Protein AF-A0A1V5Z3J4-F1 (afdb_monomer)

Structure (mmCIF, N/CA/C/O backbone):
data_AF-A0A1V5Z3J4-F1
#
_entry.id   AF-A0A1V5Z3J4-F1
#
loop_
_atom_site.group_PDB
_atom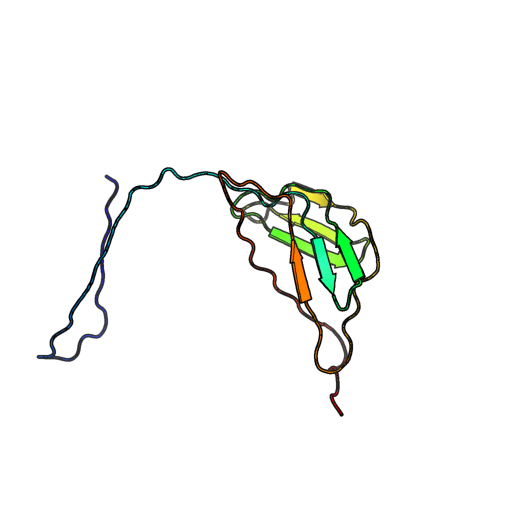_site.id
_atom_site.type_symbol
_atom_site.label_atom_id
_atom_site.label_alt_id
_atom_site.label_comp_id
_atom_site.label_asym_id
_atom_site.label_entity_id
_atom_site.label_seq_id
_atom_site.pdbx_PDB_ins_code
_atom_site.Cartn_x
_atom_site.Cartn_y
_atom_site.Cartn_z
_atom_site.occupancy
_atom_site.B_iso_or_equiv
_atom_site.auth_seq_id
_atom_site.auth_comp_id
_atom_site.auth_asym_id
_atom_site.auth_atom_id
_atom_site.pdbx_PDB_model_num
ATOM 1 N N . MET A 1 1 ? 23.295 3.106 -21.192 1.00 48.69 1 MET A N 1
ATOM 2 C CA . MET A 1 1 ? 23.182 1.762 -21.791 1.00 48.69 1 MET A CA 1
ATOM 3 C C . MET A 1 1 ? 22.298 0.965 -20.857 1.00 48.69 1 MET A C 1
ATOM 5 O O . MET A 1 1 ? 22.725 0.693 -19.745 1.00 48.69 1 MET A O 1
ATOM 9 N N . GLU A 1 2 ? 21.047 0.723 -21.234 1.00 69.00 2 GLU A N 1
ATOM 10 C CA . GLU A 1 2 ? 20.169 -0.150 -20.452 1.00 69.00 2 GLU A CA 1
A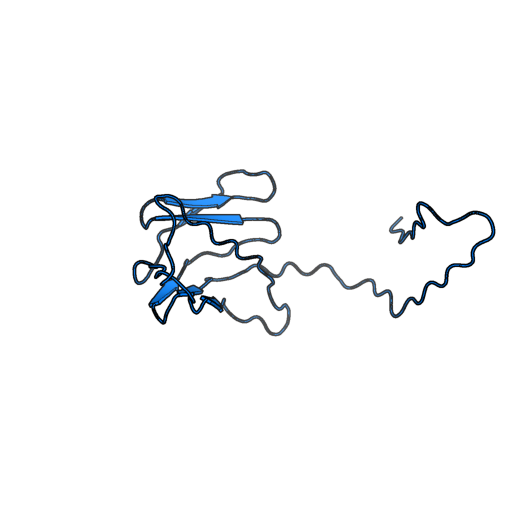TOM 11 C C . GLU A 1 2 ? 20.587 -1.593 -20.750 1.00 69.00 2 GLU A C 1
ATOM 13 O O . GLU A 1 2 ? 20.567 -2.016 -21.905 1.00 69.00 2 GLU A O 1
ATOM 18 N N . SER A 1 3 ? 21.070 -2.316 -19.741 1.00 80.25 3 SER A N 1
ATOM 19 C CA . SER A 1 3 ? 21.487 -3.711 -19.869 1.00 80.25 3 SER A CA 1
ATOM 20 C C . SER A 1 3 ? 20.655 -4.594 -18.945 1.00 80.25 3 SER A C 1
ATOM 22 O O . SER A 1 3 ? 20.342 -4.227 -17.815 1.00 80.25 3 SER A O 1
ATOM 24 N N . PHE A 1 4 ? 20.292 -5.773 -19.442 1.00 79.00 4 PHE A N 1
ATOM 25 C CA . PHE A 1 4 ? 19.699 -6.852 -18.662 1.00 79.00 4 PHE A CA 1
ATOM 26 C C . PHE A 1 4 ? 20.755 -7.945 -18.510 1.00 79.00 4 PHE A C 1
ATOM 28 O O . PHE A 1 4 ? 21.264 -8.456 -19.507 1.00 79.00 4 PHE A O 1
ATOM 35 N N . SER A 1 5 ? 21.095 -8.279 -17.269 1.00 88.50 5 SER A N 1
ATOM 36 C CA . SER A 1 5 ? 22.164 -9.220 -16.939 1.00 88.50 5 SER A CA 1
ATOM 37 C C . SER A 1 5 ? 21.623 -10.342 -16.059 1.00 88.50 5 SER A C 1
ATOM 39 O O . SER A 1 5 ? 20.792 -10.111 -15.182 1.00 88.50 5 SER A O 1
ATOM 41 N N . LEU A 1 6 ? 22.110 -11.559 -16.292 1.00 87.00 6 LEU A N 1
ATOM 42 C CA . LEU A 1 6 ? 21.793 -12.752 -15.511 1.00 87.00 6 LEU A CA 1
ATOM 43 C C . LEU A 1 6 ? 23.050 -13.233 -14.799 1.00 87.00 6 LEU A C 1
ATOM 45 O O . LEU A 1 6 ? 24.117 -13.310 -15.407 1.00 87.00 6 LEU A O 1
ATOM 49 N N . TRP A 1 7 ? 22.902 -13.613 -13.534 1.00 90.44 7 TRP A N 1
ATOM 50 C CA . TRP A 1 7 ? 23.984 -14.170 -12.732 1.00 90.44 7 TRP A CA 1
ATOM 51 C C . TRP A 1 7 ? 23.585 -15.532 -12.183 1.00 90.44 7 TRP A C 1
ATOM 53 O O . TRP A 1 7 ? 22.527 -15.687 -11.576 1.00 90.44 7 TRP A O 1
ATOM 63 N N . TYR A 1 8 ? 24.464 -16.508 -12.390 1.00 87.69 8 TYR A N 1
ATOM 64 C CA . TYR A 1 8 ? 24.370 -17.847 -11.827 1.00 87.69 8 TYR A CA 1
ATOM 65 C C . TYR A 1 8 ? 25.420 -17.977 -10.728 1.00 87.69 8 TYR A C 1
ATOM 67 O O . TYR A 1 8 ? 26.613 -18.063 -11.011 1.00 87.69 8 TYR A O 1
ATOM 75 N N . ASN A 1 9 ? 24.974 -17.973 -9.476 1.00 90.31 9 ASN A N 1
ATOM 76 C CA . ASN A 1 9 ? 25.852 -18.102 -8.316 1.00 90.31 9 ASN A CA 1
ATOM 77 C C . ASN A 1 9 ? 25.825 -19.542 -7.787 1.00 90.31 9 ASN A C 1
ATOM 79 O O . ASN A 1 9 ? 24.796 -20.209 -7.866 1.00 90.31 9 ASN A O 1
ATOM 83 N N . ASN A 1 10 ? 26.947 -20.000 -7.223 1.00 88.50 10 ASN A N 1
ATOM 84 C CA . ASN A 1 10 ? 27.088 -21.312 -6.572 1.00 88.50 10 ASN A CA 1
ATOM 85 C C . ASN A 1 10 ? 26.715 -22.525 -7.448 1.00 88.50 10 ASN A C 1
ATOM 87 O O . ASN A 1 10 ? 26.140 -23.495 -6.955 1.00 88.50 10 ASN A O 1
ATOM 91 N N . LEU A 1 11 ? 27.046 -22.500 -8.742 1.00 88.94 11 LEU A N 1
ATOM 92 C CA . LEU A 1 11 ? 26.872 -23.684 -9.584 1.00 88.94 11 LEU A CA 1
ATOM 93 C C . LEU A 1 11 ? 27.821 -24.815 -9.151 1.00 88.94 11 LEU A C 1
ATOM 95 O O . LEU A 1 11 ? 29.011 -24.557 -8.941 1.00 88.94 11 LEU A O 1
ATOM 99 N N . PRO A 1 12 ? 27.330 -26.064 -9.030 1.00 86.88 12 PRO A N 1
ATOM 100 C CA . PRO A 1 12 ? 28.176 -27.191 -8.666 1.00 86.88 12 PRO A CA 1
ATOM 101 C C . PRO A 1 12 ? 29.244 -27.443 -9.748 1.00 86.88 12 PRO A C 1
ATOM 103 O O . PRO A 1 12 ? 28.927 -27.367 -10.941 1.00 86.88 12 PRO A O 1
ATOM 106 N N . PRO A 1 13 ? 30.497 -27.775 -9.370 1.00 89.00 13 PRO A N 1
ATOM 107 C CA . PRO A 1 13 ? 31.550 -28.104 -10.328 1.00 89.00 13 PRO A CA 1
ATOM 108 C C . PRO A 1 13 ? 31.116 -29.226 -11.279 1.00 89.00 13 PRO A C 1
ATOM 110 O O . PRO A 1 13 ? 30.671 -30.282 -10.838 1.00 89.00 13 PRO A O 1
ATOM 113 N N . GLY A 1 14 ? 31.235 -28.991 -12.587 1.00 88.50 14 GLY A N 1
ATOM 114 C CA . GLY A 1 14 ? 30.848 -29.962 -13.618 1.00 88.50 14 GLY A CA 1
ATOM 115 C C . GLY A 1 14 ? 29.337 -30.148 -13.819 1.00 88.50 14 GLY A C 1
ATOM 116 O O . GLY A 1 14 ? 28.944 -30.995 -14.617 1.00 88.50 14 GLY A O 1
ATOM 117 N N . GLY A 1 15 ? 28.487 -29.382 -13.125 1.00 83.06 15 GLY A N 1
ATOM 118 C CA . GLY A 1 15 ? 27.036 -29.408 -13.314 1.00 83.06 15 GLY A CA 1
ATOM 119 C C . GLY A 1 15 ? 26.564 -28.588 -14.519 1.00 83.06 15 GLY A C 1
ATOM 120 O O . GLY A 1 15 ? 27.248 -27.676 -14.981 1.00 83.06 15 GLY A O 1
ATOM 121 N N . ALA A 1 16 ? 25.360 -28.890 -15.006 1.00 87.06 16 ALA A N 1
ATOM 122 C CA . ALA A 1 16 ? 24.675 -28.109 -16.035 1.00 87.06 16 ALA A CA 1
ATOM 123 C C . ALA A 1 16 ? 23.527 -27.295 -15.422 1.00 87.06 16 ALA A C 1
ATOM 125 O O . ALA A 1 16 ? 22.848 -27.757 -14.506 1.00 87.06 16 ALA A O 1
ATOM 126 N N . ALA A 1 17 ? 23.282 -26.100 -15.960 1.00 88.56 17 ALA A N 1
ATOM 127 C CA . ALA A 1 17 ? 22.148 -25.260 -15.593 1.00 88.56 17 ALA A CA 1
ATOM 128 C C . ALA A 1 17 ? 21.408 -24.802 -16.854 1.00 88.56 17 ALA A C 1
ATOM 130 O O . ALA A 1 17 ? 22.033 -24.461 -17.855 1.00 88.56 17 ALA A O 1
ATOM 131 N N . THR A 1 18 ? 20.074 -24.796 -16.807 1.00 91.06 18 THR A N 1
ATOM 132 C CA . THR A 1 18 ? 19.224 -24.344 -17.920 1.00 91.06 18 THR A CA 1
ATOM 133 C C . THR A 1 18 ? 18.472 -23.083 -17.505 1.00 91.06 18 THR A C 1
ATOM 135 O O . THR A 1 18 ? 17.822 -23.070 -16.461 1.00 91.06 18 THR A O 1
ATOM 138 N N . CYS A 1 19 ? 18.566 -22.023 -18.315 1.00 87.31 19 CYS A N 1
ATOM 139 C CA . CYS A 1 19 ? 17.776 -20.799 -18.169 1.00 87.31 19 CYS A CA 1
ATOM 140 C C . CYS A 1 19 ? 16.711 -20.754 -19.261 1.00 87.31 19 CYS A C 1
ATOM 142 O O . CYS A 1 19 ? 17.055 -20.688 -20.440 1.00 87.31 19 CYS A O 1
ATOM 144 N N . ALA A 1 20 ? 15.434 -20.754 -18.892 1.00 91.19 20 ALA A N 1
ATOM 145 C CA . ALA A 1 20 ? 14.362 -20.423 -19.822 1.00 91.19 20 ALA A CA 1
ATOM 146 C C . ALA A 1 20 ? 13.952 -18.962 -19.600 1.00 91.19 20 ALA A C 1
ATOM 148 O O . ALA A 1 20 ? 13.560 -18.586 -18.498 1.00 91.19 20 ALA A O 1
ATOM 149 N N . LEU A 1 21 ? 14.045 -18.144 -20.648 1.00 86.50 21 LEU A N 1
ATOM 150 C CA . LEU A 1 21 ? 13.674 -16.729 -20.624 1.00 86.50 21 LEU A CA 1
ATOM 151 C C . LEU A 1 21 ? 12.585 -16.479 -21.658 1.00 86.50 21 LEU A C 1
ATOM 153 O O . LEU A 1 21 ? 12.785 -16.722 -22.846 1.00 86.50 21 LEU A O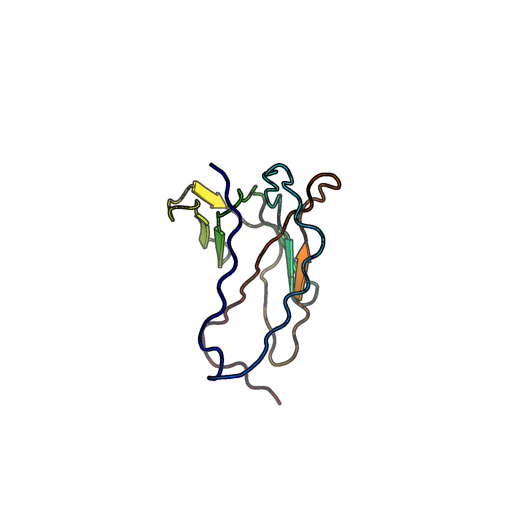 1
ATOM 157 N N . SER A 1 22 ? 11.436 -15.968 -21.221 1.00 82.06 22 SER A N 1
ATOM 158 C CA . SER A 1 22 ? 10.395 -15.497 -22.133 1.00 82.06 22 SER A CA 1
ATOM 159 C C . SER A 1 22 ? 9.457 -14.508 -21.442 1.00 82.06 22 SER A C 1
ATOM 161 O O . SER A 1 22 ? 9.138 -14.701 -20.269 1.00 82.06 22 SER A O 1
ATOM 163 N N . PRO A 1 23 ? 8.906 -13.543 -22.190 1.00 83.81 23 PRO A N 1
ATOM 164 C CA . PRO A 1 23 ? 9.605 -12.542 -22.995 1.00 83.81 23 PRO A CA 1
ATOM 165 C C . PRO A 1 23 ? 10.212 -11.431 -22.116 1.00 83.81 23 PRO A C 1
ATOM 167 O O . PRO A 1 23 ? 9.575 -10.956 -21.178 1.00 83.81 23 PRO A O 1
ATOM 170 N N . VAL A 1 24 ? 11.411 -10.954 -22.466 1.00 80.00 24 VAL A N 1
ATOM 171 C CA . VAL A 1 24 ? 11.984 -9.733 -21.872 1.00 80.00 24 VAL A CA 1
ATOM 172 C C . VAL A 1 24 ? 11.434 -8.538 -22.647 1.00 80.00 24 VAL A C 1
ATOM 174 O O . VAL A 1 24 ? 11.749 -8.357 -23.821 1.00 80.00 24 VAL A O 1
ATOM 177 N N . LYS A 1 25 ? 10.565 -7.751 -22.010 1.00 78.50 25 LYS A N 1
ATOM 178 C CA . LYS A 1 25 ? 9.948 -6.564 -22.612 1.00 78.50 25 LYS A CA 1
ATOM 179 C C . LYS A 1 25 ? 10.434 -5.318 -21.883 1.00 78.50 25 LYS A C 1
ATOM 181 O O . LYS A 1 25 ? 10.265 -5.220 -20.671 1.00 78.50 25 LYS A O 1
ATOM 186 N N . ALA A 1 26 ? 10.973 -4.361 -22.632 1.00 74.69 26 ALA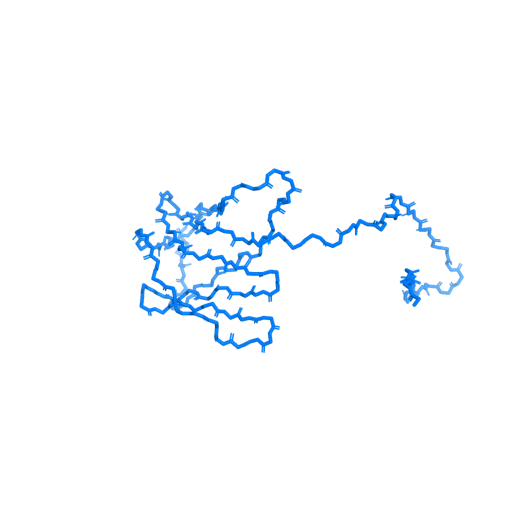 A N 1
ATOM 187 C CA . ALA A 1 26 ? 11.141 -2.996 -22.154 1.00 74.69 26 ALA A CA 1
ATOM 188 C C . ALA A 1 26 ? 9.759 -2.328 -22.157 1.00 74.69 26 ALA A C 1
ATOM 190 O O . ALA A 1 26 ? 9.332 -1.747 -23.154 1.00 74.69 26 ALA A O 1
ATOM 191 N N . LEU A 1 27 ? 9.007 -2.528 -21.077 1.00 77.81 27 LEU A N 1
ATOM 192 C CA . LEU A 1 27 ? 7.744 -1.831 -20.875 1.00 77.81 27 LEU A CA 1
ATOM 193 C C . LEU A 1 27 ? 8.051 -0.419 -20.368 1.00 77.81 27 LEU A C 1
ATOM 195 O O . LEU A 1 27 ? 8.962 -0.267 -19.549 1.00 77.81 27 LEU A O 1
ATOM 199 N N . PRO A 1 28 ? 7.320 0.608 -20.832 1.00 73.06 28 PRO A N 1
ATOM 200 C CA . PRO A 1 28 ? 7.459 1.940 -20.270 1.00 73.06 28 PRO A CA 1
ATOM 201 C C . PRO A 1 28 ? 7.208 1.873 -18.762 1.00 73.06 28 PRO A C 1
ATOM 203 O O . PRO A 1 28 ? 6.271 1.212 -18.307 1.00 73.06 28 PRO A O 1
ATOM 206 N N . LEU A 1 29 ? 8.059 2.547 -17.989 1.00 78.19 29 LEU A N 1
ATOM 207 C CA . LEU A 1 29 ? 7.803 2.731 -16.570 1.00 78.19 29 LEU A CA 1
ATOM 208 C C . LEU A 1 29 ? 6.588 3.651 -16.443 1.00 78.19 29 LEU A C 1
ATOM 210 O O . LEU A 1 29 ? 6.661 4.832 -16.777 1.00 78.19 29 LEU A O 1
ATOM 214 N N . VAL A 1 30 ? 5.471 3.091 -15.993 1.00 84.62 30 VAL A N 1
ATOM 215 C CA . VAL A 1 30 ? 4.258 3.846 -15.687 1.00 84.62 30 VAL A CA 1
ATOM 216 C C . VAL A 1 30 ? 4.170 3.959 -14.176 1.00 84.62 30 VAL A C 1
ATOM 218 O O . VAL A 1 30 ? 4.140 2.943 -13.479 1.00 84.62 30 VAL A O 1
ATOM 221 N N . GLU A 1 31 ? 4.150 5.186 -13.661 1.00 87.94 31 GLU A N 1
ATOM 222 C CA . GLU A 1 31 ? 3.822 5.401 -12.257 1.00 87.94 31 GLU A CA 1
ATOM 223 C C . GLU A 1 31 ? 2.336 5.092 -12.052 1.00 87.94 31 GLU A C 1
ATOM 225 O O . GLU A 1 31 ? 1.458 5.744 -12.617 1.00 87.94 31 GLU A O 1
ATOM 230 N N . ALA A 1 32 ? 2.070 4.055 -11.263 1.00 93.44 32 ALA A N 1
ATOM 231 C CA . ALA A 1 32 ? 0.736 3.614 -10.884 1.00 93.44 32 ALA A CA 1
ATOM 232 C C . ALA A 1 32 ? 0.568 3.840 -9.374 1.00 93.44 32 ALA A C 1
ATOM 234 O O . ALA A 1 32 ? 0.821 2.918 -8.587 1.00 93.44 32 ALA A O 1
ATOM 235 N N . PRO A 1 33 ? 0.233 5.069 -8.943 1.00 95.81 33 PRO A N 1
ATOM 236 C CA . PRO A 1 33 ? 0.067 5.364 -7.531 1.00 95.81 33 PRO A CA 1
ATOM 237 C C . PRO A 1 33 ? -1.153 4.633 -6.966 1.00 95.81 33 PRO A C 1
ATOM 239 O O . PRO A 1 33 ? -2.147 4.404 -7.659 1.00 95.81 33 PRO A O 1
ATOM 242 N N . VAL A 1 34 ? -1.095 4.292 -5.682 1.00 97.69 34 VAL A N 1
ATOM 243 C CA . VAL A 1 34 ? -2.248 3.741 -4.964 1.00 97.69 34 VAL A CA 1
ATOM 244 C C . VAL A 1 34 ? -3.122 4.909 -4.532 1.00 97.69 34 VAL A C 1
ATOM 246 O O . VAL A 1 34 ? -2.688 5.755 -3.754 1.00 97.69 34 VAL A O 1
ATOM 249 N N . ARG A 1 35 ? -4.354 4.968 -5.032 1.00 97.69 35 ARG A N 1
ATOM 250 C CA . ARG A 1 35 ? -5.286 6.067 -4.763 1.00 97.69 35 ARG A CA 1
ATOM 251 C C . ARG A 1 35 ? -6.379 5.630 -3.813 1.00 97.69 35 ARG A C 1
ATOM 253 O O . ARG A 1 35 ? -7.010 4.603 -4.044 1.00 97.69 35 ARG A O 1
ATOM 260 N N . ASN A 1 36 ? -6.602 6.428 -2.776 1.00 97.88 36 ASN A N 1
ATOM 261 C CA . ASN A 1 36 ? -7.663 6.230 -1.799 1.00 97.88 36 ASN A CA 1
ATOM 262 C C . ASN A 1 36 ? -7.743 4.784 -1.273 1.00 97.88 36 ASN A C 1
ATOM 264 O O . ASN A 1 36 ? -8.803 4.161 -1.391 1.00 97.88 36 ASN A O 1
ATOM 268 N N . PRO A 1 37 ? -6.638 4.201 -0.762 1.00 98.00 37 PRO A N 1
ATOM 269 C CA . PRO A 1 37 ? -6.662 2.813 -0.341 1.00 98.00 37 PRO A CA 1
ATOM 270 C C . PRO A 1 37 ? -7.687 2.586 0.769 1.00 98.00 37 PRO A C 1
ATOM 272 O O . PRO A 1 37 ? -7.929 3.449 1.614 1.00 98.00 37 PRO A O 1
ATOM 275 N N . VAL A 1 38 ? -8.267 1.394 0.769 1.00 98.00 38 VAL A N 1
ATOM 276 C CA . VAL A 1 38 ? -9.222 0.924 1.765 1.00 98.00 38 VAL A CA 1
ATOM 277 C C . VAL A 1 38 ? -8.709 -0.399 2.307 1.00 98.00 38 VAL A C 1
ATOM 279 O O . VAL A 1 38 ? -8.489 -1.346 1.549 1.00 98.00 38 VAL A O 1
ATOM 282 N N . LEU A 1 39 ? -8.518 -0.455 3.621 1.00 97.19 39 LEU A N 1
ATOM 283 C CA . LEU A 1 39 ? -8.257 -1.692 4.342 1.00 97.19 39 LEU A CA 1
ATOM 284 C C . LEU A 1 39 ? -9.564 -2.159 4.978 1.00 97.19 39 LEU A C 1
ATOM 286 O O . LEU A 1 39 ? -10.259 -1.376 5.624 1.00 97.19 39 LEU A O 1
ATOM 290 N N . ILE A 1 40 ? -9.901 -3.427 4.775 1.00 97.44 40 ILE A N 1
ATOM 291 C CA . ILE A 1 40 ? -11.116 -4.032 5.311 1.00 97.44 40 ILE A CA 1
ATOM 292 C C . ILE A 1 40 ? -10.700 -5.208 6.184 1.00 97.44 40 ILE A C 1
ATOM 294 O O . ILE A 1 40 ? -10.050 -6.133 5.692 1.00 97.44 40 ILE A O 1
ATOM 298 N N . VAL A 1 41 ? -11.083 -5.175 7.458 1.00 95.75 41 VAL A N 1
ATOM 299 C CA . VAL A 1 41 ? -10.811 -6.230 8.442 1.00 95.75 41 VAL A CA 1
ATOM 300 C C . VAL A 1 41 ? -12.138 -6.672 9.041 1.00 95.75 41 VAL A C 1
ATOM 302 O O . VAL A 1 41 ? -12.875 -5.842 9.566 1.00 95.75 41 VAL A O 1
ATOM 305 N N . ASN A 1 42 ? -12.472 -7.958 8.916 1.00 95.38 42 ASN A N 1
ATOM 306 C CA . ASN A 1 42 ? -13.715 -8.549 9.434 1.00 95.38 42 ASN A CA 1
ATOM 307 C C . ASN A 1 42 ? -14.978 -7.748 9.042 1.00 95.38 42 ASN A C 1
ATOM 309 O O . ASN A 1 42 ? -15.891 -7.538 9.836 1.00 95.38 42 ASN A O 1
ATOM 313 N N . GLY A 1 43 ? -15.011 -7.247 7.802 1.00 95.44 43 GLY A N 1
ATOM 314 C CA . GLY A 1 43 ? -16.111 -6.438 7.261 1.00 95.44 43 GLY A CA 1
ATOM 315 C C . GLY A 1 43 ? -16.084 -4.948 7.634 1.00 95.44 43 GLY A C 1
ATOM 316 O O . GLY A 1 43 ? -16.807 -4.162 7.021 1.00 95.44 43 GLY A O 1
ATOM 317 N N . VAL A 1 44 ? -15.228 -4.521 8.567 1.00 96.50 44 VAL A N 1
ATOM 318 C CA . VAL A 1 44 ? -15.038 -3.103 8.908 1.00 96.50 44 VAL A CA 1
ATOM 319 C C . VAL A 1 44 ? -14.081 -2.469 7.913 1.00 96.50 44 VAL A C 1
ATOM 321 O O . VAL A 1 44 ? -12.982 -2.969 7.701 1.00 96.50 44 VAL A O 1
ATOM 324 N N . SER A 1 45 ? -14.498 -1.358 7.307 1.00 97.25 45 SER A N 1
ATOM 325 C CA . SER A 1 45 ? -13.708 -0.628 6.313 1.00 97.25 45 SER A CA 1
ATOM 326 C C . SER A 1 45 ? -13.067 0.621 6.914 1.00 97.25 45 SER A C 1
ATOM 328 O O . SER A 1 45 ? -13.740 1.404 7.591 1.00 97.25 45 SER A O 1
ATOM 330 N N . LEU A 1 46 ? -11.792 0.834 6.589 1.00 97.81 46 LEU A N 1
ATOM 331 C CA . LEU A 1 46 ? -11.043 2.053 6.868 1.00 97.81 46 LEU A CA 1
ATOM 332 C C . LEU A 1 46 ? -10.415 2.570 5.572 1.00 97.81 46 LEU A C 1
ATOM 334 O O . LEU A 1 46 ? -9.593 1.894 4.951 1.00 97.81 46 LEU A O 1
ATOM 338 N N . ARG A 1 47 ? -10.821 3.768 5.157 1.00 98.00 47 ARG A N 1
ATOM 339 C CA . ARG A 1 47 ? -10.342 4.448 3.954 1.00 98.00 47 ARG A CA 1
ATOM 340 C C . ARG A 1 47 ? -9.273 5.469 4.316 1.00 98.00 47 ARG A C 1
ATOM 342 O O . ARG A 1 47 ? -9.403 6.200 5.292 1.00 98.00 47 ARG A O 1
ATOM 349 N N . PHE A 1 48 ? -8.251 5.570 3.480 1.00 98.00 48 PHE A N 1
ATOM 350 C CA . PHE A 1 48 ? -7.205 6.578 3.589 1.00 98.00 48 PHE A CA 1
ATOM 351 C C . PHE A 1 48 ? -7.324 7.532 2.393 1.00 98.00 48 PHE A C 1
ATOM 353 O O . PHE A 1 48 ? -6.964 7.134 1.286 1.00 98.00 48 PHE A O 1
ATOM 360 N N . PRO A 1 49 ? -7.847 8.761 2.560 1.00 97.81 49 PRO A N 1
ATOM 361 C CA . PRO A 1 49 ? -8.111 9.690 1.456 1.00 97.81 49 PRO A CA 1
ATOM 362 C C . PRO A 1 49 ? -6.820 10.361 0.950 1.00 97.81 49 PRO A C 1
ATOM 364 O O . PRO A 1 49 ? -6.596 11.556 1.135 1.00 97.81 49 PRO A O 1
ATOM 367 N N . VAL A 1 50 ? -5.929 9.571 0.348 1.00 98.25 50 VAL A N 1
ATOM 368 C CA . VAL A 1 50 ? -4.601 10.001 -0.099 1.00 98.25 50 VAL A CA 1
ATOM 369 C C . VAL A 1 50 ? -4.174 9.263 -1.369 1.00 98.25 50 VAL A C 1
ATOM 371 O O . VAL A 1 50 ? -4.605 8.140 -1.637 1.00 98.25 50 VAL A O 1
ATOM 374 N N . GLU A 1 51 ? -3.299 9.889 -2.152 1.00 97.81 51 GLU A N 1
ATOM 375 C CA . GLU A 1 51 ? -2.549 9.228 -3.218 1.00 97.81 51 GLU A CA 1
ATOM 376 C C . GLU A 1 51 ? -1.154 8.851 -2.697 1.00 97.81 51 GLU A C 1
ATOM 378 O O . GLU A 1 51 ? -0.429 9.710 -2.200 1.00 97.81 51 GLU A O 1
ATOM 383 N N . ILE A 1 52 ? -0.781 7.572 -2.795 1.00 97.94 52 ILE A N 1
ATOM 384 C CA . ILE A 1 52 ? 0.533 7.049 -2.403 1.00 97.94 52 ILE A CA 1
ATOM 385 C C . ILE A 1 52 ? 1.378 6.872 -3.677 1.00 97.94 52 ILE A C 1
ATOM 387 O O . ILE A 1 52 ? 1.096 5.960 -4.467 1.00 97.94 52 ILE A O 1
ATOM 391 N N . PRO A 1 53 ? 2.411 7.708 -3.898 1.00 96.50 53 PRO A N 1
ATOM 392 C CA . PRO A 1 53 ? 3.298 7.578 -5.052 1.00 96.50 53 PRO A CA 1
ATOM 393 C C . PRO A 1 53 ? 4.061 6.248 -5.075 1.00 96.50 53 PRO A C 1
ATOM 395 O O . PRO A 1 53 ? 4.264 5.597 -4.048 1.00 96.50 53 PRO A O 1
ATOM 398 N N . CYS A 1 54 ? 4.570 5.853 -6.243 1.00 94.81 54 CYS A N 1
ATOM 399 C CA . CYS A 1 54 ? 5.415 4.665 -6.339 1.00 94.81 54 CYS A CA 1
ATOM 400 C C . CYS A 1 54 ? 6.669 4.795 -5.449 1.00 94.81 54 CYS A C 1
ATOM 402 O O . CYS A 1 54 ? 7.431 5.757 -5.549 1.00 94.81 54 CYS A O 1
ATOM 404 N N . GLY A 1 55 ? 6.896 3.799 -4.587 1.00 94.94 55 GLY A N 1
ATOM 405 C CA . GLY A 1 55 ? 8.015 3.777 -3.638 1.00 94.94 55 GLY A CA 1
ATOM 406 C C . GLY A 1 55 ? 7.782 4.548 -2.334 1.00 94.94 55 GLY A C 1
ATOM 407 O O . GLY A 1 55 ? 8.668 4.531 -1.486 1.00 94.94 55 GLY A O 1
ATOM 408 N N . ALA A 1 56 ? 6.627 5.195 -2.164 1.00 98.00 56 ALA A N 1
ATOM 409 C CA . ALA A 1 56 ? 6.189 5.778 -0.896 1.00 98.00 56 ALA A CA 1
ATOM 410 C C . ALA A 1 56 ? 5.527 4.722 0.014 1.00 98.00 56 ALA A C 1
ATOM 412 O O . ALA A 1 56 ? 5.138 3.643 -0.446 1.00 98.00 56 ALA A O 1
ATOM 413 N N . SER A 1 57 ? 5.372 5.038 1.300 1.00 98.19 57 SER A N 1
ATOM 414 C CA . SER A 1 57 ? 4.650 4.218 2.281 1.00 98.19 57 SER A CA 1
ATOM 415 C C . SER A 1 57 ? 3.653 5.056 3.072 1.00 98.19 57 SER A C 1
ATOM 417 O O . SER A 1 57 ? 3.916 6.206 3.404 1.00 98.19 57 SER A O 1
ATOM 419 N N . LEU A 1 58 ? 2.500 4.471 3.389 1.00 98.38 58 LEU A N 1
ATOM 420 C CA . LEU A 1 58 ? 1.556 5.029 4.351 1.00 98.38 58 LEU A CA 1
ATOM 421 C C . LEU A 1 58 ? 1.641 4.193 5.626 1.00 98.38 58 LEU A C 1
ATOM 423 O O . LEU A 1 58 ? 1.410 2.985 5.581 1.00 98.38 58 LEU A O 1
ATOM 427 N N . GLU A 1 59 ? 1.979 4.828 6.741 1.00 97.56 59 GLU A N 1
ATOM 428 C CA . GLU A 1 59 ? 2.036 4.187 8.052 1.00 97.56 59 GLU A CA 1
ATOM 429 C C . GLU A 1 59 ? 0.829 4.624 8.875 1.00 97.56 59 GLU A C 1
ATOM 431 O O . GLU A 1 59 ? 0.562 5.815 9.018 1.00 97.56 59 GLU A O 1
ATOM 436 N N . PHE A 1 60 ? 0.076 3.652 9.383 1.00 95.56 60 PHE A N 1
ATOM 437 C CA . PHE A 1 60 ? -1.109 3.857 10.208 1.00 95.56 60 PHE A CA 1
ATOM 438 C C . PHE A 1 60 ? -0.918 3.116 11.528 1.00 95.56 60 PHE A C 1
ATOM 440 O O . PHE A 1 60 ? -0.726 1.900 11.529 1.00 95.56 60 PHE A O 1
ATOM 447 N N . GLN A 1 61 ? -0.973 3.853 12.633 1.00 92.19 61 GLN A N 1
ATOM 448 C CA . GLN A 1 61 ? -0.930 3.297 13.985 1.00 92.19 61 GLN A CA 1
ATOM 449 C C . GLN A 1 61 ? -2.293 3.417 14.671 1.00 92.19 61 GLN A C 1
ATOM 451 O O . GLN A 1 61 ? -2.744 2.474 15.316 1.00 92.19 61 GLN A O 1
ATOM 456 N N . ASP A 1 62 ? -2.958 4.560 14.509 1.00 90.38 62 ASP A N 1
ATOM 457 C CA . ASP A 1 62 ? -4.299 4.833 15.017 1.00 90.38 62 ASP A CA 1
ATOM 458 C C . ASP A 1 62 ? -4.927 6.014 14.251 1.00 90.38 62 ASP A C 1
ATOM 460 O O . ASP A 1 62 ? -4.314 6.594 13.353 1.00 90.38 62 ASP A O 1
ATOM 464 N N . MET A 1 63 ? -6.160 6.391 14.600 1.00 90.12 63 MET A N 1
ATOM 465 C CA . MET A 1 63 ? -6.900 7.471 13.925 1.00 90.12 63 MET A CA 1
ATOM 466 C C . MET A 1 63 ? -6.232 8.856 14.014 1.00 90.12 63 MET A C 1
ATOM 468 O O . MET A 1 63 ? -6.569 9.735 13.224 1.00 90.12 63 MET A O 1
ATOM 472 N N . ASN A 1 64 ? -5.300 9.060 14.948 1.00 89.69 64 ASN A N 1
ATOM 473 C CA . ASN A 1 64 ? -4.546 10.305 15.118 1.00 89.69 64 ASN A CA 1
ATOM 474 C C . ASN A 1 64 ? -3.135 10.222 14.514 1.00 89.69 64 ASN A C 1
ATOM 476 O O . ASN A 1 64 ? -2.516 11.254 14.245 1.00 89.69 64 ASN A O 1
ATOM 480 N N . THR A 1 65 ? -2.628 9.007 14.297 1.00 93.56 65 THR A N 1
ATOM 481 C CA . THR A 1 65 ? -1.277 8.733 13.810 1.00 93.56 65 THR A CA 1
ATOM 482 C C . THR A 1 65 ? -1.336 7.988 12.483 1.00 93.56 65 THR A C 1
ATOM 484 O O . THR A 1 65 ? -1.303 6.756 12.425 1.00 93.56 65 THR A O 1
ATOM 487 N N . CYS A 1 66 ? -1.403 8.760 11.396 1.00 97.38 66 CYS A N 1
ATOM 488 C CA . CYS A 1 66 ? -1.295 8.246 10.039 1.00 97.38 66 CYS A CA 1
ATOM 489 C C . CYS A 1 66 ? -0.465 9.190 9.160 1.00 97.38 66 CYS A C 1
ATOM 491 O O . CYS A 1 66 ? -0.810 10.363 8.988 1.00 97.38 66 CYS A O 1
ATOM 493 N N . VAL A 1 67 ? 0.655 8.690 8.637 1.00 98.56 67 VAL A N 1
ATOM 494 C CA . VAL A 1 67 ? 1.679 9.502 7.969 1.00 98.56 67 VAL A CA 1
ATOM 495 C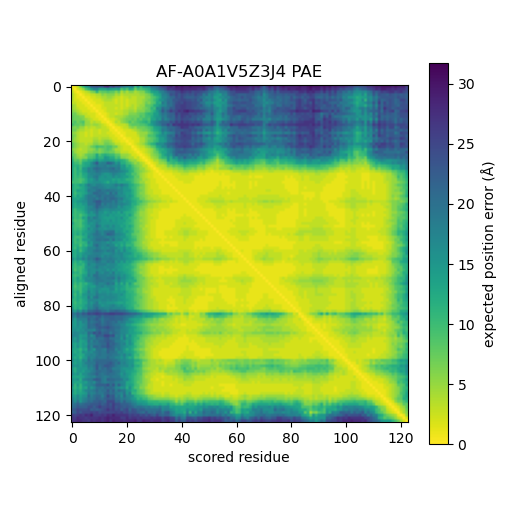 C . VAL A 1 67 ? 2.069 8.877 6.635 1.00 98.56 67 VAL A C 1
ATOM 497 O O . VAL A 1 67 ? 2.356 7.685 6.546 1.00 98.56 67 VAL A O 1
ATOM 500 N N . LEU A 1 68 ? 2.070 9.696 5.586 1.00 98.75 68 LEU A N 1
ATOM 501 C CA . LEU A 1 68 ? 2.589 9.349 4.270 1.00 98.75 68 LEU A CA 1
ATOM 502 C C . LEU A 1 68 ? 4.070 9.723 4.206 1.00 98.75 68 LEU A C 1
ATOM 504 O O . LEU A 1 68 ? 4.416 10.901 4.318 1.00 98.75 68 LEU A O 1
ATOM 508 N N . TYR A 1 69 ? 4.920 8.737 3.951 1.00 98.69 69 TYR A N 1
ATOM 509 C CA . TYR A 1 69 ? 6.349 8.904 3.737 1.00 98.69 69 TYR A CA 1
ATOM 510 C C . TYR A 1 69 ? 6.719 8.731 2.269 1.00 98.69 69 TYR A C 1
ATOM 512 O O . TYR A 1 69 ? 6.243 7.824 1.589 1.00 98.69 69 TYR A O 1
ATOM 520 N N . GLY A 1 70 ? 7.603 9.594 1.779 1.00 97.94 70 GLY A N 1
ATOM 521 C CA . GLY A 1 70 ? 8.169 9.501 0.444 1.00 97.94 70 GLY A CA 1
ATOM 522 C C . GLY A 1 70 ? 9.240 8.421 0.337 1.00 97.94 70 GLY A C 1
ATOM 523 O O . GLY A 1 70 ? 9.656 7.796 1.311 1.00 97.94 70 GLY A O 1
ATOM 524 N N . LYS A 1 71 ? 9.733 8.213 -0.885 1.00 95.56 71 LYS A N 1
ATOM 525 C CA . LYS A 1 71 ? 10.719 7.166 -1.203 1.00 95.56 71 LYS A CA 1
ATOM 526 C C . LYS A 1 71 ? 12.075 7.320 -0.503 1.00 95.56 71 LYS A C 1
ATOM 528 O O . LYS A 1 71 ? 12.887 6.400 -0.568 1.00 95.56 71 LYS A O 1
ATOM 533 N N . LYS A 1 72 ? 12.361 8.475 0.107 1.00 96.12 72 LYS A N 1
ATOM 534 C CA . LYS A 1 72 ? 13.571 8.714 0.908 1.00 96.12 72 LYS A CA 1
ATOM 535 C C . LYS A 1 72 ? 13.271 8.740 2.414 1.00 96.12 72 LYS A C 1
ATOM 537 O O . LYS A 1 72 ? 14.170 9.060 3.186 1.00 96.12 72 LYS A O 1
ATOM 542 N N . GLY A 1 73 ? 12.047 8.394 2.823 1.00 96.25 73 GLY A N 1
ATOM 543 C CA . GLY A 1 73 ? 11.592 8.425 4.214 1.00 96.25 73 GLY A CA 1
ATOM 544 C C . GLY A 1 73 ? 11.180 9.814 4.708 1.00 96.25 73 GLY A C 1
ATOM 545 O O . GLY A 1 73 ? 10.998 10.006 5.905 1.00 96.25 73 GLY A O 1
ATOM 546 N N . GLU A 1 74 ? 11.053 10.798 3.819 1.00 98.19 74 GLU A N 1
ATOM 547 C CA . GLU A 1 74 ? 10.574 12.136 4.156 1.00 98.19 74 GLU A CA 1
ATOM 548 C C . GLU A 1 74 ? 9.065 12.132 4.441 1.00 98.19 74 GLU A C 1
ATOM 550 O O . GLU A 1 74 ? 8.306 11.506 3.707 1.00 98.19 74 GLU A O 1
ATOM 555 N N . GLU A 1 75 ? 8.607 12.833 5.483 1.00 98.38 75 GLU A N 1
ATOM 556 C CA . GLU A 1 75 ? 7.170 13.035 5.726 1.00 98.38 75 GLU A CA 1
ATOM 557 C C . GLU A 1 75 ? 6.594 13.918 4.608 1.00 98.38 75 GLU A C 1
ATOM 559 O O . GLU A 1 75 ? 7.006 15.065 4.433 1.00 98.38 75 GLU A O 1
ATOM 564 N N . LEU A 1 76 ? 5.656 13.371 3.833 1.00 98.38 76 LEU A N 1
ATOM 565 C CA . LEU A 1 76 ? 4.966 14.079 2.754 1.00 98.38 76 LEU A CA 1
ATOM 566 C C . LEU A 1 76 ? 3.645 14.680 3.231 1.00 98.38 76 LEU A C 1
ATOM 568 O O . LEU A 1 76 ? 3.287 15.781 2.817 1.00 98.38 76 LEU A O 1
ATOM 572 N N . ALA A 1 77 ? 2.907 13.948 4.068 1.00 98.12 77 ALA A N 1
ATOM 573 C CA . ALA A 1 77 ? 1.616 14.381 4.583 1.00 98.12 77 ALA A CA 1
ATOM 574 C C . ALA A 1 77 ? 1.206 13.600 5.835 1.00 98.12 77 ALA A C 1
ATOM 576 O O . ALA A 1 77 ? 1.582 12.443 6.017 1.00 98.12 77 ALA A O 1
ATOM 577 N N . ARG A 1 78 ? 0.338 14.213 6.641 1.00 98.12 78 ARG A N 1
ATOM 578 C CA . ARG A 1 78 ? -0.472 13.519 7.648 1.00 98.12 78 ARG A CA 1
ATOM 579 C C . ARG A 1 78 ? -1.859 13.294 7.075 1.00 98.12 78 ARG A C 1
ATOM 581 O O . ARG A 1 78 ? -2.441 14.215 6.505 1.00 98.12 78 ARG A O 1
ATOM 588 N N . VAL A 1 79 ? -2.364 12.075 7.199 1.00 97.81 79 VAL A N 1
ATOM 589 C CA . VAL A 1 79 ? -3.634 11.651 6.605 1.00 97.81 79 VAL A CA 1
ATOM 590 C C . VAL A 1 79 ? -4.634 11.428 7.729 1.00 97.81 79 VAL A C 1
ATOM 592 O O . VAL A 1 79 ? -4.290 10.847 8.750 1.00 97.81 79 VAL A O 1
ATOM 595 N N . THR A 1 80 ? -5.874 11.881 7.561 1.00 96.94 80 THR A N 1
ATOM 596 C CA . THR A 1 80 ? -6.970 11.540 8.476 1.00 96.94 80 THR A CA 1
ATOM 597 C C . THR A 1 80 ? -7.767 10.396 7.857 1.00 96.94 80 THR A C 1
ATOM 599 O O . THR A 1 80 ? -8.408 10.616 6.828 1.00 96.94 80 THR A O 1
ATOM 602 N N . PRO A 1 81 ? -7.715 9.175 8.418 1.00 97.00 81 PRO A N 1
ATOM 603 C CA . PRO A 1 81 ? -8.495 8.057 7.907 1.00 97.00 81 PRO A CA 1
ATOM 604 C C . PRO A 1 81 ? -9.999 8.268 8.116 1.00 97.00 81 PRO A C 1
ATOM 606 O O . PRO A 1 81 ? -10.432 8.928 9.060 1.00 97.00 81 PRO A O 1
ATOM 609 N N . GLU A 1 82 ? -10.800 7.657 7.253 1.00 97.06 82 GLU A N 1
ATOM 610 C CA . GLU A 1 82 ? -12.259 7.731 7.251 1.00 97.06 82 GLU A CA 1
ATOM 611 C C . GLU A 1 82 ? -12.832 6.321 7.429 1.00 97.06 82 GLU A C 1
ATOM 613 O O . GLU A 1 82 ? -12.575 5.436 6.612 1.00 97.06 82 GLU A O 1
ATOM 618 N N . GLY A 1 83 ? -13.624 6.088 8.477 1.00 95.19 83 GLY A N 1
ATOM 619 C CA . GLY A 1 83 ? -14.263 4.790 8.705 1.00 95.19 83 GLY A CA 1
ATOM 620 C C . GLY A 1 83 ? -14.126 4.277 10.133 1.00 95.19 83 GLY A C 1
ATOM 621 O O . GLY A 1 83 ? -13.935 5.050 11.072 1.00 95.19 83 GLY A O 1
ATOM 622 N N . GLY A 1 84 ? -14.313 2.967 10.286 1.00 82.88 84 GLY A N 1
ATOM 623 C CA . GLY A 1 84 ? -14.388 2.313 11.590 1.00 82.88 84 GLY A CA 1
ATOM 624 C C . GLY A 1 84 ? -13.021 1.882 12.124 1.00 82.88 84 GLY A C 1
ATOM 625 O O . GLY A 1 84 ? -12.114 1.617 11.332 1.00 82.88 84 GLY A O 1
ATOM 626 N N . PRO A 1 85 ? -12.866 1.774 13.458 1.00 86.88 85 PRO A N 1
ATOM 627 C CA . PRO A 1 85 ? -11.646 1.235 14.039 1.00 86.88 85 PRO A CA 1
ATOM 628 C C . PRO A 1 85 ? -11.453 -0.205 13.560 1.00 86.88 85 PRO A C 1
ATOM 630 O O . PRO A 1 85 ? -12.342 -1.045 13.709 1.00 86.88 85 PRO A O 1
ATOM 633 N N . LEU A 1 86 ? -10.292 -0.486 12.974 1.00 89.50 86 LEU A N 1
ATOM 634 C CA . LEU A 1 86 ? -9.925 -1.842 12.592 1.00 89.50 86 LEU A CA 1
ATOM 635 C C . LEU A 1 86 ? -9.540 -2.613 13.851 1.00 89.50 86 LEU A C 1
ATOM 637 O O . LEU A 1 86 ? -8.631 -2.206 14.572 1.00 89.50 86 LEU A O 1
ATOM 641 N N . MET A 1 87 ? -10.228 -3.722 14.099 1.00 88.50 87 MET A N 1
ATOM 642 C CA . MET A 1 87 ? -9.960 -4.609 15.226 1.00 88.50 87 MET A CA 1
ATOM 643 C C . MET A 1 87 ? -9.65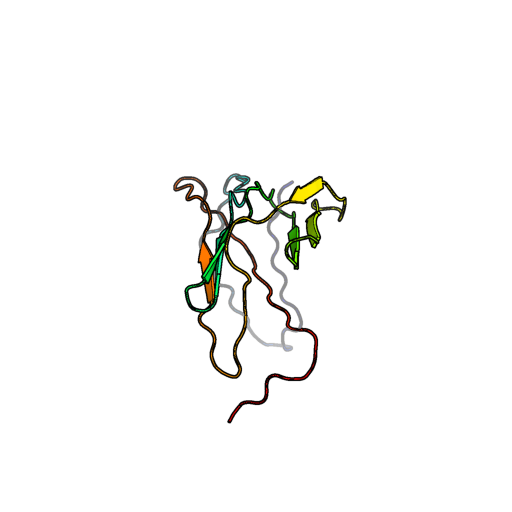9 -6.002 14.694 1.00 88.50 87 MET A C 1
ATOM 645 O O . MET A 1 87 ? -10.389 -6.519 13.850 1.00 88.50 87 MET A O 1
ATOM 649 N N . LEU A 1 88 ? -8.574 -6.589 15.192 1.0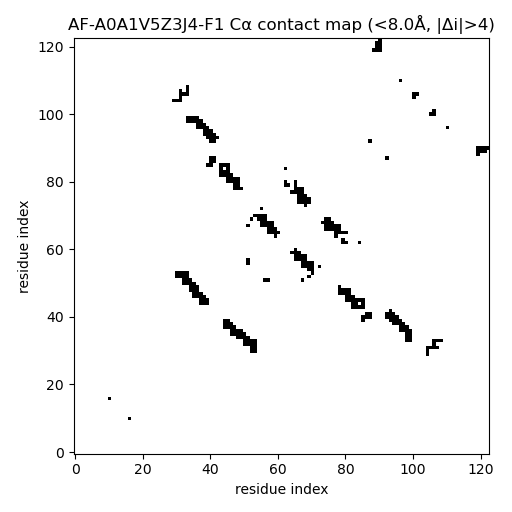0 89.81 88 LEU A N 1
ATOM 650 C CA . LEU A 1 88 ? -8.248 -7.990 14.964 1.00 89.81 88 LEU A CA 1
ATOM 651 C C . LEU A 1 88 ? -8.767 -8.810 16.141 1.00 89.81 88 LEU A C 1
ATOM 653 O O . LEU A 1 88 ? -8.618 -8.413 17.297 1.00 89.81 88 LEU A O 1
ATOM 657 N N . GLU A 1 89 ? -9.367 -9.948 15.832 1.00 89.31 89 GLU A N 1
ATOM 658 C CA . GLU A 1 89 ? -9.861 -10.911 16.810 1.00 89.31 89 GLU A CA 1
ATOM 659 C C . GLU A 1 89 ? -8.848 -12.051 16.991 1.00 89.31 89 GLU A C 1
ATOM 661 O O . GLU A 1 89 ? -8.025 -12.287 16.101 1.00 89.31 89 GLU A O 1
ATOM 666 N N . PRO A 1 90 ? -8.862 -12.775 18.122 1.00 88.00 90 PRO A N 1
ATOM 667 C CA . PRO A 1 90 ? -8.110 -14.017 18.235 1.00 88.00 90 PRO A CA 1
ATOM 668 C C . PRO A 1 90 ? -8.501 -15.017 17.139 1.00 88.00 90 PRO A C 1
ATOM 670 O O . PRO A 1 90 ? -9.681 -15.213 16.860 1.00 88.00 90 PRO A O 1
ATOM 673 N N . GLY A 1 91 ? -7.502 -15.671 16.543 1.00 88.75 91 GLY A N 1
ATOM 674 C CA . GLY A 1 91 ? -7.710 -16.637 15.464 1.00 88.75 91 GLY A CA 1
ATOM 675 C C . GLY A 1 91 ? -7.748 -16.006 14.069 1.00 88.75 91 GLY A C 1
ATOM 676 O O . GLY A 1 91 ? -7.002 -15.069 13.764 1.00 88.75 91 GLY A O 1
ATOM 677 N N . ASP A 1 92 ? -8.575 -16.574 13.193 1.00 91.62 92 ASP A N 1
ATOM 678 C CA . ASP A 1 92 ? -8.623 -16.201 11.780 1.00 91.62 92 ASP A CA 1
ATOM 679 C C . ASP A 1 92 ? -9.310 -14.846 11.576 1.00 91.62 92 ASP A C 1
ATOM 681 O O . ASP A 1 92 ? -10.425 -14.615 12.032 1.00 91.62 92 ASP A O 1
ATOM 685 N N . ASN A 1 93 ? -8.656 -13.957 10.824 1.00 93.00 93 ASN A N 1
ATOM 686 C CA . ASN A 1 93 ? -9.193 -12.647 10.463 1.00 93.00 93 ASN A CA 1
ATOM 687 C C . ASN A 1 93 ? -9.277 -12.513 8.945 1.00 93.00 93 ASN A C 1
ATOM 689 O O . ASN A 1 93 ? -8.309 -12.780 8.227 1.00 93.00 93 ASN A O 1
ATOM 693 N N . GLN A 1 94 ? -10.416 -12.036 8.446 1.00 95.94 94 GLN A N 1
ATOM 694 C CA . GLN A 1 94 ? -10.567 -11.751 7.027 1.00 95.94 94 GLN A CA 1
ATOM 695 C C . GLN A 1 94 ? -10.025 -10.356 6.727 1.00 95.94 94 GLN A C 1
ATOM 697 O O . GLN A 1 94 ? -10.587 -9.353 7.164 1.00 95.94 94 GLN A O 1
ATOM 702 N N . VAL A 1 95 ? -8.960 -10.300 5.928 1.00 95.50 95 VAL A N 1
ATOM 703 C CA . VAL A 1 95 ? -8.339 -9.050 5.489 1.00 95.50 95 VAL A CA 1
ATOM 704 C C . VAL A 1 95 ? -8.484 -8.910 3.984 1.00 95.50 95 VAL A C 1
ATOM 706 O O . VAL A 1 95 ? -8.154 -9.821 3.225 1.00 95.50 95 VAL A O 1
ATOM 709 N N . SER A 1 96 ? -8.939 -7.745 3.540 1.00 96.88 96 SER A N 1
ATOM 710 C CA . SER A 1 96 ? -8.914 -7.382 2.128 1.00 96.88 96 SER A CA 1
ATOM 711 C C . SER A 1 96 ? -8.453 -5.945 1.936 1.00 96.88 96 SER A C 1
ATOM 713 O O . SER A 1 96 ? -8.579 -5.098 2.820 1.00 96.88 96 SER A O 1
ATOM 715 N N . PHE A 1 97 ? -7.869 -5.694 0.772 1.00 96.56 97 PHE A N 1
ATOM 716 C CA . PHE A 1 97 ? -7.346 -4.399 0.381 1.00 96.56 97 PHE A CA 1
ATOM 717 C C . PHE A 1 97 ? -7.981 -3.986 -0.941 1.00 96.56 97 PHE A C 1
ATOM 719 O O . PHE A 1 97 ? -8.073 -4.791 -1.871 1.00 96.56 97 PHE A O 1
ATOM 726 N N . ALA A 1 98 ? -8.372 -2.721 -1.028 1.00 96.38 98 ALA A N 1
ATOM 727 C CA . ALA A 1 98 ? -8.848 -2.093 -2.247 1.00 96.38 98 ALA A CA 1
ATOM 728 C C . ALA A 1 98 ? -8.215 -0.707 -2.414 1.00 96.38 98 ALA A C 1
ATOM 730 O O . ALA A 1 98 ? -7.675 -0.128 -1.477 1.00 96.38 98 ALA A O 1
ATOM 731 N N . CYS A 1 99 ? -8.280 -0.175 -3.625 1.00 97.50 99 CYS A N 1
ATOM 732 C CA . CYS A 1 99 ? -7.930 1.202 -3.959 1.00 97.50 99 CYS A CA 1
ATOM 733 C C . CYS A 1 99 ? -8.686 1.580 -5.235 1.00 97.50 99 CYS A C 1
ATOM 735 O O . CYS A 1 99 ? -9.257 0.698 -5.888 1.00 97.50 99 CYS A O 1
ATOM 737 N N . ASP A 1 100 ? -8.694 2.858 -5.602 1.00 96.62 100 ASP A N 1
ATOM 738 C CA . ASP A 1 100 ? -9.343 3.279 -6.840 1.00 96.62 100 ASP A CA 1
ATOM 739 C C . ASP A 1 100 ? -8.712 2.560 -8.038 1.00 96.62 100 ASP A C 1
ATOM 741 O O . ASP A 1 100 ? -7.492 2.555 -8.232 1.00 96.62 100 ASP A O 1
ATOM 745 N N . ALA A 1 101 ? -9.560 1.936 -8.854 1.00 90.62 101 ALA A N 1
ATOM 746 C CA . ALA A 1 101 ? -9.108 1.181 -10.006 1.00 90.62 101 ALA A CA 1
ATOM 747 C C . ALA A 1 101 ? -8.609 2.119 -11.112 1.00 90.62 101 ALA A C 1
ATOM 749 O O . ALA A 1 101 ? -9.300 3.052 -11.520 1.00 90.62 101 ALA A O 1
ATOM 750 N N . ASN A 1 102 ? -7.442 1.798 -11.663 1.00 88.56 102 ASN A N 1
ATOM 751 C CA . ASN A 1 102 ? -6.977 2.341 -12.930 1.00 88.56 102 ASN A CA 1
ATOM 752 C C . ASN A 1 102 ? -6.731 1.173 -13.903 1.00 88.56 102 ASN A C 1
ATOM 754 O O . ASN A 1 102 ? -5.711 0.491 -13.777 1.00 88.56 102 ASN A O 1
ATOM 758 N N . PRO A 1 103 ? -7.652 0.907 -14.851 1.00 82.88 103 PRO A N 1
ATOM 759 C CA . PRO A 1 103 ? -7.524 -0.202 -15.798 1.00 82.88 103 PRO A CA 1
ATOM 760 C C . PRO A 1 103 ? -6.274 -0.129 -16.683 1.00 82.88 103 PRO A C 1
ATOM 762 O O . PRO A 1 103 ? -5.778 -1.165 -17.121 1.00 82.88 103 PRO A O 1
ATOM 765 N N . GLU A 1 104 ? -5.758 1.074 -16.941 1.00 85.12 104 GLU A N 1
ATOM 766 C CA . GLU A 1 104 ? -4.573 1.284 -17.781 1.00 85.12 104 GLU A CA 1
ATOM 767 C C . GLU A 1 104 ? -3.267 1.060 -17.009 1.00 85.12 104 GLU A C 1
ATOM 769 O O . GLU A 1 104 ? -2.242 0.715 -17.597 1.00 85.12 104 GLU A O 1
ATOM 774 N N . ALA A 1 105 ? -3.304 1.229 -15.686 1.00 85.56 105 ALA A N 1
ATOM 775 C CA . ALA A 1 105 ? -2.146 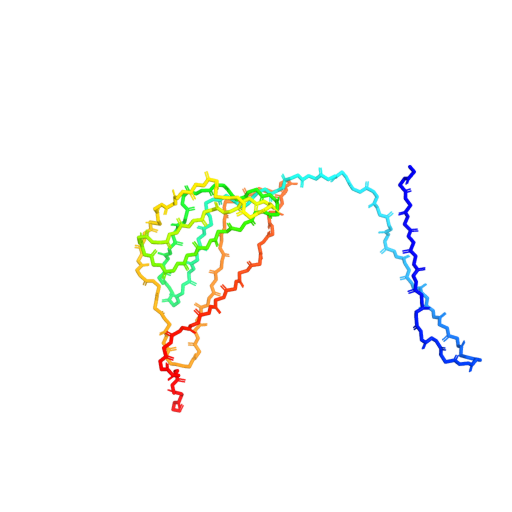1.120 -14.809 1.00 85.56 105 ALA A CA 1
ATOM 776 C C . ALA A 1 105 ? -2.570 0.570 -13.435 1.00 85.56 105 ALA A C 1
ATOM 778 O O . ALA A 1 105 ? -2.739 1.340 -12.485 1.00 85.56 105 ALA A O 1
ATOM 779 N N . PRO A 1 106 ? -2.773 -0.756 -13.307 1.00 87.06 106 PRO A N 1
ATOM 780 C CA . PRO A 1 106 ? -3.205 -1.350 -12.050 1.00 87.06 106 PRO A CA 1
ATOM 781 C C . PRO A 1 106 ? -2.139 -1.144 -10.972 1.00 87.06 106 PRO A C 1
ATOM 783 O O . PRO A 1 106 ? -1.006 -1.621 -11.092 1.00 87.06 106 PRO A O 1
ATOM 786 N N . ALA A 1 107 ? -2.518 -0.444 -9.904 1.00 92.50 107 ALA A N 1
ATOM 787 C CA . ALA A 1 107 ? -1.644 -0.200 -8.770 1.00 92.50 107 ALA A CA 1
ATOM 788 C C . ALA A 1 107 ? -1.338 -1.506 -8.020 1.00 92.50 107 ALA A C 1
ATOM 790 O O . ALA A 1 107 ? -2.142 -2.441 -7.970 1.00 92.50 107 ALA A O 1
ATOM 791 N N . ARG A 1 108 ? -0.153 -1.568 -7.412 1.00 91.50 108 ARG A N 1
ATOM 792 C CA . ARG A 1 108 ? 0.263 -2.668 -6.538 1.00 91.50 108 ARG A CA 1
ATOM 793 C C . ARG A 1 108 ? 0.693 -2.099 -5.199 1.00 91.50 108 ARG A C 1
ATOM 795 O O . ARG A 1 108 ? 1.491 -1.168 -5.154 1.00 91.50 108 ARG A O 1
ATOM 802 N N . ALA A 1 109 ? 0.209 -2.705 -4.125 1.00 93.62 109 ALA A N 1
ATOM 803 C CA . ALA A 1 109 ? 0.584 -2.362 -2.765 1.00 93.62 109 ALA A CA 1
ATOM 804 C C . ALA A 1 109 ? 1.078 -3.611 -2.033 1.00 93.62 109 ALA A C 1
ATOM 806 O O . ALA A 1 109 ? 0.575 -4.713 -2.257 1.00 93.62 109 ALA A O 1
ATOM 807 N N . ARG A 1 110 ? 2.045 -3.430 -1.131 1.00 96.38 110 ARG A N 1
ATOM 808 C CA . ARG A 1 110 ? 2.335 -4.404 -0.078 1.00 96.38 110 ARG A CA 1
ATOM 809 C C . ARG A 1 110 ? 1.686 -3.894 1.196 1.00 96.38 110 ARG A C 1
ATOM 811 O O . ARG A 1 110 ? 2.039 -2.816 1.661 1.00 96.38 110 ARG A O 1
ATOM 818 N N . VAL A 1 111 ? 0.773 -4.682 1.744 1.00 95.69 111 VAL A N 1
ATOM 819 C CA . VAL A 1 111 ? 0.136 -4.392 3.026 1.00 95.69 111 VAL A CA 1
ATOM 820 C C . VAL A 1 111 ? 0.817 -5.245 4.085 1.00 95.69 111 VAL A C 1
ATOM 822 O O . VAL A 1 111 ? 0.868 -6.466 3.955 1.00 95.69 111 VAL A O 1
ATOM 825 N N . THR A 1 112 ? 1.356 -4.597 5.111 1.00 95.38 112 THR A N 1
ATOM 826 C CA . THR A 1 112 ? 1.903 -5.266 6.292 1.00 95.38 112 THR A CA 1
ATOM 827 C C . THR A 1 112 ? 1.032 -4.887 7.475 1.00 95.38 112 THR A C 1
ATOM 829 O O . THR A 1 112 ? 0.838 -3.704 7.735 1.00 95.38 112 THR A O 1
ATOM 832 N N . ILE A 1 113 ? 0.518 -5.886 8.185 1.00 91.81 113 ILE A N 1
ATOM 833 C CA . ILE A 1 113 ? -0.253 -5.693 9.411 1.00 91.81 113 ILE A CA 1
ATOM 834 C C . ILE A 1 113 ? 0.584 -6.251 10.553 1.00 91.81 113 ILE A C 1
ATOM 836 O O . ILE A 1 113 ? 1.026 -7.398 10.496 1.00 91.81 113 ILE A O 1
ATOM 840 N N . GLY A 1 114 ? 0.831 -5.421 11.560 1.00 89.12 114 GLY A N 1
ATOM 841 C CA . GLY A 1 114 ? 1.522 -5.809 12.780 1.00 89.12 114 GLY A CA 1
ATOM 842 C C . GLY A 1 114 ? 0.639 -5.515 13.981 1.00 89.12 114 GLY A C 1
ATOM 843 O O . GLY A 1 114 ? 0.134 -4.405 14.120 1.00 89.12 114 GLY A O 1
ATOM 844 N N . THR A 1 115 ? 0.460 -6.506 14.844 1.00 83.81 115 THR A N 1
ATOM 845 C CA . THR A 1 115 ? -0.164 -6.331 16.157 1.00 83.81 115 THR A CA 1
ATOM 846 C C . THR A 1 115 ? 0.912 -6.064 17.200 1.00 83.81 115 THR A C 1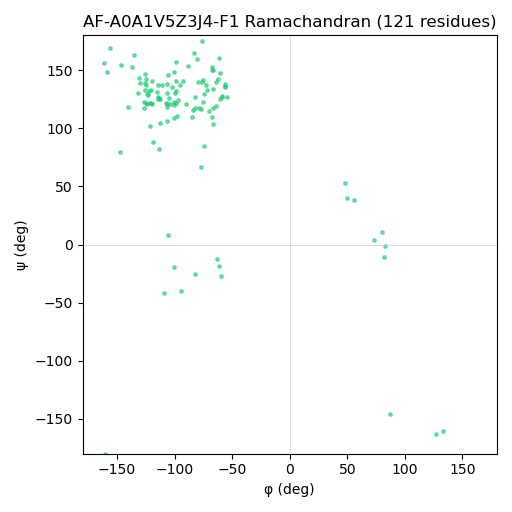
ATOM 848 O O . THR A 1 115 ? 1.969 -6.695 17.179 1.00 83.81 115 THR A O 1
ATOM 851 N N . PHE A 1 116 ? 0.635 -5.164 18.135 1.00 75.12 116 PHE A N 1
ATOM 852 C CA . PHE A 1 116 ? 1.476 -4.893 19.297 1.00 75.12 116 PHE A CA 1
ATOM 853 C C . PHE A 1 116 ? 0.626 -5.020 20.565 1.00 75.12 116 PHE A C 1
ATOM 855 O O . PHE A 1 116 ? -0.525 -4.591 20.580 1.00 75.12 116 PHE A O 1
ATOM 862 N N . GLY A 1 117 ? 1.182 -5.619 21.618 1.00 74.44 117 GLY A N 1
ATOM 863 C CA . GLY A 1 117 ? 0.463 -5.920 22.860 1.00 74.44 117 GLY A CA 1
ATOM 864 C C . GLY A 1 117 ? 0.590 -7.387 23.264 1.00 74.44 117 GLY A C 1
ATOM 865 O O . GLY A 1 117 ? 1.478 -8.091 22.779 1.00 74.44 117 GLY A O 1
ATOM 866 N N . GLU A 1 118 ? -0.291 -7.829 24.162 1.00 74.38 118 GLU A N 1
ATOM 867 C CA . GLU A 1 118 ? -0.365 -9.233 24.575 1.00 74.38 118 GLU A CA 1
ATOM 868 C C . GLU A 1 118 ? -0.721 -10.138 23.380 1.00 74.38 118 GLU A C 1
ATOM 870 O O . GLU A 1 118 ? -1.521 -9.734 22.528 1.00 74.38 118 GLU A O 1
ATOM 875 N N . PRO A 1 119 ? -0.143 -11.350 23.281 1.00 70.19 119 PRO A N 1
ATOM 876 C CA . PRO A 1 119 ? -0.433 -12.268 22.187 1.00 70.19 119 PRO A CA 1
ATOM 877 C C . PRO A 1 119 ? -1.928 -12.583 22.081 1.00 70.19 119 PRO A C 1
ATOM 879 O O . PRO A 1 119 ? -2.584 -12.862 23.083 1.00 70.19 119 PRO A O 1
ATOM 882 N N . LEU A 1 120 ? -2.452 -12.621 20.853 1.00 67.81 120 LEU A N 1
ATOM 883 C CA . LEU A 1 120 ? -3.772 -13.188 20.589 1.00 67.81 120 LEU A CA 1
ATOM 884 C C . LEU A 1 120 ? -3.702 -14.698 20.862 1.00 67.81 120 LEU A C 1
ATOM 886 O O . LEU A 1 120 ? -3.121 -15.449 20.081 1.00 67.81 120 LEU A O 1
ATOM 890 N N . THR A 1 121 ? -4.236 -15.148 21.995 1.00 68.12 121 THR A N 1
ATOM 891 C CA . THR A 1 121 ? -4.307 -16.575 22.325 1.00 68.12 121 THR A CA 1
ATOM 892 C C . THR A 1 121 ? -5.465 -17.207 21.558 1.00 68.12 121 THR A C 1
ATOM 894 O O . THR A 1 121 ? -6.609 -16.807 21.758 1.00 68.12 121 THR A O 1
ATOM 897 N N . GLY A 1 122 ? -5.177 -18.163 20.673 1.00 63.94 122 GLY A N 1
ATOM 898 C CA . GLY A 1 122 ? -6.209 -19.007 20.066 1.00 63.94 122 GLY A CA 1
ATOM 899 C C . GLY A 1 122 ? -6.696 -20.066 21.058 1.00 63.94 122 GLY A C 1
ATOM 900 O O . GLY A 1 122 ? -5.875 -20.616 21.796 1.00 63.94 122 GLY A O 1
ATOM 901 N N . GLU A 1 123 ? -8.005 -20.331 21.074 1.00 45.66 123 GLU A N 1
ATOM 902 C CA . GLU A 1 123 ? -8.584 -21.567 21.629 1.00 45.66 123 GLU A CA 1
ATOM 903 C C . GLU A 1 123 ? -8.636 -22.666 20.561 1.00 45.66 123 GLU A C 1
ATOM 905 O O . GLU A 1 123 ? -8.928 -22.337 19.386 1.00 45.66 123 GLU A O 1
#

Sequence (123 aa):
MESFSLWYNNLPPGGAATCALSPVKALPLVEAPVRNPVLIVNGVSLRFPVEIPCGASLEFQDMNTCVLYGKKGEELARVTPEGGPLMLEPGDNQVSFACDANPEAPARARVTIGTFGEPLTGE

Radius of gyration: 20.44 Å; Cα contacts (8 Å, |Δi|>4): 171; chains: 1; bounding box: 48×44×48 Å

Mean predicted aligned error: 9.12 Å

pLDDT: mean 89.87, std 9.68, range [45.66, 98.75]

Foldseek 3Di:
DDDDDDDDPPDDVPDDDDDDDPDDDPDPDDWDWFAFKWKAKQNWIKTWHDTQTVQWDWDDDDQQDIFIADNVRHTPDRTRIDTDDHDDAQDDMDIDMDGDDDPVRGDDDDDDDDDDDDDRDDD

Solvent-accessible surface area (backbone atoms only — not comparable to full-atom values): 8395 Å² total; per-residue (Å²): 134,95,78,88,85,88,83,87,77,90,73,59,89,96,61,87,84,86,87,89,84,80,82,93,72,93,66,81,90,72,87,34,49,46,30,44,37,29,46,28,34,73,85,36,47,32,32,37,87,47,75,42,52,75,70,36,49,77,49,75,84,50,83,88,44,25,39,33,26,39,71,84,67,46,82,73,46,78,53,68,62,50,74,50,85,78,66,86,62,63,62,88,71,56,75,51,77,51,51,66,84,38,94,92,46,72,50,81,82,87,87,85,88,83,88,85,79,82,79,73,71,65,131

Nearest PDB structures (foldseek):
  6ybp-assembly1_I  TM=3.307E-01  e=2.567E+00  Methylorubrum extorquens AM1
  4c3j-assembly1_G  TM=4.143E-01  e=6.969E+00  Saccharomyces cerevisiae
  2rf4-assembly2_C  TM=3.100E-01  e=9.197E+00  Saccharomyces cerevisiae

Secondary structure (DSSP, 8-state):
---------SPPTT-------------------EES-EEEETTEEEE--SEE-TT-EEEEEETTEEEEE-TTS-EEEE---EEPPP-PPSS---EEEE----TTS-----------SS-----